Protein AF-A0AAD9WK65-F1 (afdb_monomer_lite)

InterPro domains:
  IPR026206 HAUS augmin-like complex subunit 3 [PTHR19378] (1-144)
  IPR032733 HAUS augmin-like complex subunit 3, N-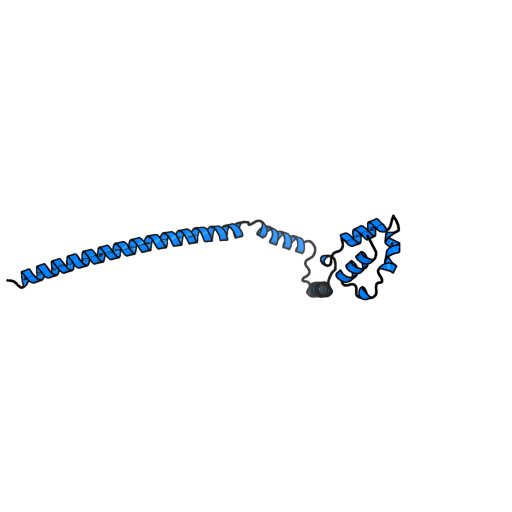terminal [PF14932] (28-143)

Sequence (144 aa):
MSGTRLCSLLSELGYEGADALDPNSFEWPFQYDDARPILDWTCSSLRPSNILSLSDLVQYEQFVQEGKLLEGDDLDFAYDSISAFSSRRDNQDAVFGAEEGLKDIREATMAYKTEAAELQRQLRHLQSQFDMLTAQGSALIQGR

Radius of gyration: 40.54 Å; chains: 1; bounding box: 61×37×121 Å

Structure (mmCIF, N/CA/C/O backbone):
data_AF-A0AAD9WK65-F1
#
_entry.id   AF-A0AAD9WK65-F1
#
loop_
_atom_site.group_PDB
_atom_site.id
_atom_site.type_symbol
_atom_site.label_atom_id
_atom_site.label_alt_id
_atom_site.label_comp_id
_atom_site.label_asym_id
_atom_site.label_entity_id
_atom_site.label_seq_id
_atom_site.pdbx_PDB_ins_code
_atom_site.Cartn_x
_atom_site.Cartn_y
_atom_site.Cartn_z
_atom_site.occupancy
_atom_site.B_iso_or_equiv
_atom_site.auth_seq_id
_atom_site.auth_comp_id
_atom_site.auth_asym_id
_atom_site.auth_atom_id
_atom_site.pdbx_PDB_model_num
ATOM 1 N N . MET A 1 1 ? 18.196 14.169 -14.126 1.00 64.62 1 MET A N 1
ATOM 2 C CA . MET A 1 1 ? 17.415 12.919 -14.048 1.00 64.62 1 MET A CA 1
ATOM 3 C C . MET A 1 1 ? 18.163 11.941 -14.923 1.00 64.62 1 MET A C 1
ATOM 5 O O . MET A 1 1 ? 18.484 12.322 -16.040 1.00 64.62 1 MET A O 1
ATOM 9 N N . SER A 1 2 ? 18.616 10.838 -14.335 1.00 82.44 2 SER A N 1
ATOM 10 C CA . SER A 1 2 ? 19.771 10.045 -14.784 1.00 82.44 2 SER A CA 1
ATOM 11 C C . SER A 1 2 ? 19.444 8.552 -14.788 1.00 82.44 2 SER A C 1
ATOM 13 O O . SER A 1 2 ? 18.528 8.114 -14.083 1.00 82.44 2 SER A O 1
ATOM 15 N N . GLY A 1 3 ? 20.236 7.770 -15.521 1.00 85.19 3 GLY A N 1
ATOM 16 C CA . GLY A 1 3 ? 20.136 6.310 -15.592 1.00 85.19 3 GLY A CA 1
ATOM 17 C C . GLY A 1 3 ? 20.291 5.634 -14.228 1.00 85.19 3 GLY A C 1
ATOM 18 O O . GLY A 1 3 ? 19.644 4.623 -13.959 1.00 85.19 3 GLY A O 1
ATOM 19 N N . THR A 1 4 ? 21.044 6.250 -13.310 1.00 89.12 4 THR A N 1
ATOM 20 C CA . THR A 1 4 ? 21.154 5.806 -11.907 1.00 89.12 4 THR A CA 1
ATOM 21 C C . THR A 1 4 ? 19.810 5.726 -11.197 1.00 89.12 4 THR A C 1
ATOM 23 O O . THR A 1 4 ? 19.515 4.715 -10.567 1.00 89.12 4 THR A O 1
ATOM 26 N N . ARG A 1 5 ? 18.961 6.749 -11.335 1.00 88.12 5 ARG A N 1
ATOM 27 C CA . ARG A 1 5 ? 17.653 6.781 -10.671 1.00 88.12 5 ARG A CA 1
ATOM 28 C C . ARG A 1 5 ? 16.707 5.727 -11.241 1.00 88.12 5 ARG A C 1
ATOM 30 O O . ARG A 1 5 ? 15.948 5.131 -10.485 1.00 88.12 5 ARG A O 1
ATOM 37 N N . LEU A 1 6 ? 16.776 5.480 -12.549 1.00 89.44 6 LEU A N 1
ATOM 38 C CA . LEU A 1 6 ? 16.008 4.418 -13.197 1.00 89.44 6 LEU A CA 1
ATOM 39 C C . LEU A 1 6 ? 16.421 3.034 -12.679 1.00 89.44 6 LEU A C 1
ATOM 41 O O . LEU A 1 6 ? 15.557 2.232 -12.345 1.00 89.44 6 LEU A O 1
ATOM 45 N N . CYS A 1 7 ? 17.723 2.763 -12.565 1.00 90.12 7 CYS A N 1
ATOM 46 C CA . CYS A 1 7 ? 18.213 1.480 -12.049 1.00 90.12 7 CYS A CA 1
ATOM 47 C C . CYS A 1 7 ? 17.830 1.275 -10.576 1.00 90.12 7 CYS A C 1
ATOM 49 O O . CYS A 1 7 ? 17.376 0.193 -10.211 1.00 90.12 7 CYS A O 1
ATOM 51 N N . SER A 1 8 ? 17.942 2.318 -9.744 1.00 89.88 8 SER A N 1
ATOM 52 C CA . SER A 1 8 ? 17.479 2.269 -8.350 1.00 89.88 8 SER A CA 1
ATOM 53 C C . SER A 1 8 ? 15.984 1.976 -8.258 1.00 89.88 8 SER A C 1
ATOM 55 O O . SER A 1 8 ? 15.586 1.100 -7.498 1.00 89.88 8 SER A O 1
ATOM 57 N N . LEU A 1 9 ? 15.166 2.635 -9.082 1.00 90.50 9 LEU A N 1
ATOM 58 C CA . LEU A 1 9 ? 13.734 2.361 -9.149 1.00 90.50 9 LEU A CA 1
ATOM 59 C C . LEU A 1 9 ? 13.463 0.907 -9.554 1.00 90.50 9 LEU A C 1
ATOM 61 O O . LEU A 1 9 ? 12.691 0.233 -8.893 1.00 90.50 9 LEU A O 1
ATOM 65 N N . LEU A 1 10 ? 14.106 0.393 -10.605 1.00 89.38 10 LEU A N 1
ATOM 66 C CA . LEU A 1 10 ? 13.917 -0.996 -11.044 1.00 89.38 10 LEU A CA 1
ATOM 67 C C . LEU A 1 10 ? 14.302 -2.014 -9.960 1.00 89.38 10 LEU A C 1
ATOM 69 O O . LEU A 1 10 ? 13.641 -3.044 -9.833 1.00 89.38 10 LEU A O 1
ATOM 73 N N . SER A 1 11 ? 15.325 -1.709 -9.160 1.00 89.19 11 SER A N 1
ATOM 74 C CA . SER A 1 11 ? 15.690 -2.502 -7.983 1.00 89.19 11 SER A CA 1
ATOM 75 C C . SER A 1 11 ? 14.595 -2.466 -6.910 1.00 89.19 11 SER A C 1
ATOM 77 O O . SER A 1 11 ? 14.153 -3.518 -6.458 1.00 89.19 11 SER A O 1
ATOM 79 N N . GLU A 1 12 ? 14.078 -1.281 -6.567 1.00 89.25 12 GLU A N 1
ATOM 80 C CA . GLU A 1 12 ? 12.962 -1.124 -5.615 1.00 89.25 12 GLU A CA 1
ATOM 81 C C . GLU A 1 12 ? 11.675 -1.820 -6.081 1.00 89.25 12 GLU A C 1
ATOM 83 O O . GLU A 1 12 ? 10.895 -2.319 -5.272 1.00 89.25 12 GLU A O 1
ATOM 88 N N . LEU A 1 13 ? 11.458 -1.856 -7.393 1.00 88.00 13 LEU A N 1
ATOM 89 C CA . LEU A 1 13 ? 10.339 -2.517 -8.051 1.00 88.00 13 LEU A CA 1
ATOM 90 C C . LEU A 1 13 ? 10.496 -4.050 -8.119 1.00 88.00 13 LEU A C 1
ATOM 92 O O . LEU A 1 13 ? 9.549 -4.736 -8.496 1.00 88.00 13 LEU A O 1
ATOM 96 N N . GLY A 1 14 ? 11.657 -4.596 -7.740 1.00 85.06 14 GLY A N 1
ATOM 97 C CA . GLY A 1 14 ? 11.898 -6.040 -7.689 1.00 85.06 14 GLY A CA 1
ATOM 98 C C . GLY A 1 14 ? 12.208 -6.681 -9.043 1.00 85.06 14 GLY A C 1
ATOM 99 O O . GLY A 1 14 ? 11.934 -7.863 -9.235 1.00 85.06 14 GLY A O 1
ATOM 100 N N . TYR A 1 15 ? 12.765 -5.930 -9.998 1.00 86.56 15 TYR A N 1
ATOM 101 C CA . TYR A 1 15 ? 13.197 -6.489 -11.282 1.00 86.56 15 TYR A CA 1
ATOM 102 C C . TYR A 1 15 ? 14.341 -7.504 -11.086 1.00 86.56 15 TYR A C 1
ATOM 104 O O . TYR A 1 15 ? 15.411 -7.142 -10.598 1.00 86.56 15 TYR A O 1
ATOM 112 N N . GLU A 1 16 ? 14.149 -8.757 -11.523 1.00 81.12 16 GLU A N 1
ATOM 113 C CA . GLU A 1 16 ? 15.073 -9.892 -11.292 1.00 81.12 16 GLU A CA 1
ATOM 114 C C . GLU A 1 16 ? 16.493 -9.710 -11.873 1.00 81.12 16 GLU A C 1
ATOM 116 O O . GLU A 1 16 ? 17.396 -10.486 -11.568 1.00 81.12 16 GLU A O 1
ATOM 121 N N . GLY A 1 17 ? 16.720 -8.680 -12.693 1.00 83.56 17 GLY A N 1
ATOM 122 C CA . GLY A 1 17 ? 18.027 -8.340 -13.262 1.00 83.56 17 GLY A CA 1
ATOM 123 C C . GLY A 1 17 ? 18.604 -7.009 -12.785 1.00 83.56 17 GLY A C 1
ATOM 124 O O . GLY A 1 17 ? 19.545 -6.526 -13.410 1.00 83.56 17 GLY A O 1
ATOM 125 N N . ALA A 1 18 ? 18.043 -6.384 -11.744 1.00 84.44 18 ALA A N 1
ATOM 126 C CA . ALA A 1 1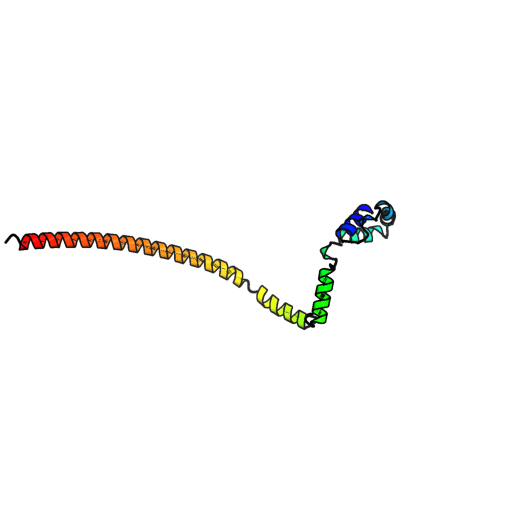8 ? 18.411 -5.023 -11.345 1.00 84.44 18 ALA A CA 1
ATOM 127 C C . ALA A 1 18 ? 19.894 -4.881 -10.964 1.00 84.44 18 ALA A C 1
ATOM 129 O O . ALA A 1 18 ? 20.519 -3.883 -11.314 1.00 84.44 18 ALA A O 1
ATOM 130 N N . ASP A 1 19 ? 20.475 -5.906 -10.339 1.00 82.19 19 ASP A N 1
ATOM 131 C CA . ASP A 1 19 ? 21.883 -5.913 -9.917 1.00 82.19 19 ASP A CA 1
ATOM 132 C C . ASP A 1 19 ? 22.874 -5.992 -11.091 1.00 82.19 19 ASP A C 1
ATOM 134 O O . ASP A 1 19 ? 24.049 -5.654 -10.946 1.00 82.19 19 ASP A O 1
ATOM 138 N N . ALA A 1 20 ? 22.414 -6.435 -12.264 1.00 88.81 20 ALA A N 1
ATOM 139 C CA . ALA A 1 20 ? 23.224 -6.520 -13.477 1.00 88.81 20 ALA A CA 1
ATOM 140 C C . ALA A 1 20 ? 23.153 -5.243 -14.334 1.00 88.81 20 ALA A C 1
ATOM 142 O O . ALA A 1 20 ? 23.852 -5.145 -15.345 1.00 88.81 20 ALA A O 1
ATOM 143 N N . LEU A 1 21 ? 22.301 -4.279 -13.968 1.00 87.56 21 LEU A N 1
ATOM 144 C CA . LEU A 1 21 ? 22.138 -3.039 -14.718 1.00 87.56 21 LEU A CA 1
ATOM 145 C C . LEU A 1 21 ? 23.285 -2.079 -14.398 1.00 87.56 21 LEU A C 1
ATOM 147 O O . LEU A 1 21 ? 23.469 -1.668 -13.256 1.00 87.56 21 LEU A O 1
ATOM 151 N N . ASP A 1 22 ? 24.030 -1.675 -15.426 1.00 87.06 22 ASP A N 1
ATOM 152 C CA . ASP A 1 22 ? 24.978 -0.568 -15.317 1.00 87.06 22 ASP A CA 1
ATOM 153 C C . ASP A 1 22 ? 24.248 0.766 -15.547 1.00 87.06 22 ASP A C 1
ATOM 155 O O . ASP A 1 22 ? 23.754 1.003 -16.654 1.00 87.06 22 ASP A O 1
ATOM 159 N N . PRO A 1 23 ? 24.223 1.678 -14.559 1.00 86.50 23 PRO A N 1
ATOM 160 C CA . PRO A 1 23 ? 23.587 2.981 -14.704 1.00 86.50 23 PRO A CA 1
ATOM 161 C C . PRO A 1 23 ? 24.069 3.800 -15.902 1.00 86.50 23 PRO A C 1
ATOM 163 O O . PRO A 1 23 ? 23.270 4.510 -16.514 1.00 86.50 23 PRO A O 1
ATOM 166 N N . ASN A 1 24 ? 25.354 3.696 -16.259 1.00 86.38 24 ASN A N 1
ATOM 167 C CA . ASN A 1 24 ? 25.944 4.500 -17.333 1.00 86.38 24 ASN A CA 1
ATOM 168 C C . ASN A 1 24 ? 25.415 4.090 -18.712 1.00 86.38 24 ASN A C 1
ATOM 170 O O . ASN A 1 24 ? 25.248 4.930 -19.598 1.00 86.38 24 ASN A O 1
ATOM 174 N N . SER A 1 25 ? 25.072 2.812 -18.872 1.00 87.00 25 SER A N 1
ATOM 175 C CA . SER A 1 25 ? 24.433 2.273 -20.074 1.00 87.00 25 SER A CA 1
ATOM 176 C C . SER A 1 25 ? 23.023 2.836 -20.310 1.00 87.00 25 SER A C 1
ATOM 178 O O . SER A 1 25 ? 22.516 2.766 -21.430 1.00 87.00 25 SER A O 1
ATOM 180 N N . PHE A 1 26 ? 22.410 3.451 -19.292 1.00 85.38 26 PHE A N 1
ATOM 181 C CA . PHE A 1 26 ? 21.086 4.077 -19.351 1.00 85.38 26 PHE A CA 1
ATOM 182 C C . PHE A 1 26 ? 21.127 5.606 -19.273 1.00 85.38 26 PHE A C 1
ATOM 184 O O . PHE A 1 26 ? 20.084 6.218 -19.077 1.00 85.38 26 PHE A O 1
ATOM 191 N N . GLU A 1 27 ? 22.285 6.253 -19.434 1.00 87.69 27 GLU A N 1
ATOM 192 C CA . GLU A 1 27 ? 22.364 7.725 -19.446 1.00 87.69 27 GLU A CA 1
ATOM 193 C C . GLU A 1 27 ? 21.934 8.330 -20.789 1.00 87.69 27 GLU A C 1
ATOM 195 O O . GLU A 1 27 ? 21.314 9.392 -20.822 1.00 87.69 27 GLU A O 1
ATOM 200 N N . TRP A 1 28 ? 22.221 7.655 -21.907 1.00 86.94 28 TRP A N 1
ATOM 201 C CA . TRP A 1 28 ? 21.908 8.161 -23.250 1.00 86.94 28 TRP A CA 1
ATOM 202 C C . TRP A 1 28 ? 20.406 8.447 -23.483 1.00 86.94 28 TRP A C 1
ATOM 204 O O . TRP A 1 28 ? 20.115 9.499 -24.050 1.00 86.94 28 TRP A O 1
ATOM 214 N N . PRO A 1 29 ? 19.423 7.651 -23.002 1.00 86.50 29 PRO A N 1
ATOM 215 C CA . PRO A 1 29 ? 17.999 7.935 -23.195 1.00 86.50 29 PRO A CA 1
ATOM 216 C C . PRO A 1 29 ? 17.542 9.237 -22.522 1.00 86.50 29 PRO A C 1
ATOM 218 O O . PRO A 1 29 ? 16.645 9.905 -23.027 1.00 86.50 29 PRO A O 1
ATOM 221 N N . PHE A 1 30 ? 18.178 9.643 -21.416 1.00 86.88 30 PHE A N 1
ATOM 222 C CA . PHE A 1 30 ? 17.860 10.895 -20.715 1.00 86.88 30 PHE A CA 1
ATOM 223 C C . PHE A 1 30 ? 18.412 12.141 -21.420 1.00 86.88 30 PHE A C 1
ATOM 225 O O . PHE A 1 30 ? 18.090 13.262 -21.020 1.00 86.88 30 PHE A O 1
ATOM 232 N N . GLN A 1 31 ? 19.233 11.959 -22.457 1.00 87.06 31 GLN A N 1
ATOM 233 C CA . GLN A 1 31 ? 19.812 13.045 -23.250 1.00 87.06 31 GLN A CA 1
ATOM 234 C C . GLN A 1 31 ? 18.930 13.438 -24.442 1.00 87.06 31 GLN A C 1
ATOM 236 O O . GLN A 1 31 ? 19.137 14.510 -25.003 1.00 87.06 31 GLN A O 1
ATOM 241 N N . TYR A 1 32 ? 17.945 12.614 -24.818 1.00 89.50 32 TYR A N 1
ATOM 242 C CA . TYR A 1 32 ? 16.992 12.954 -25.878 1.00 89.50 32 TYR A CA 1
ATOM 243 C C . TYR A 1 32 ? 15.839 13.781 -25.320 1.00 89.50 32 TYR A C 1
ATOM 245 O O . TYR A 1 32 ? 15.186 13.368 -24.359 1.00 89.50 32 TYR A O 1
ATOM 253 N N . ASP A 1 33 ? 15.547 14.906 -25.970 1.00 87.00 33 ASP A N 1
ATOM 254 C CA . ASP A 1 33 ? 14.490 15.833 -25.550 1.00 87.00 33 ASP A CA 1
ATOM 255 C C . ASP A 1 33 ? 13.096 15.186 -25.530 1.00 87.00 33 ASP A C 1
ATOM 257 O O . ASP A 1 33 ? 12.289 15.511 -24.662 1.00 87.00 33 ASP A O 1
ATOM 261 N N . ASP A 1 34 ? 12.836 14.218 -26.413 1.00 90.94 34 ASP A N 1
ATOM 262 C CA . ASP A 1 34 ? 11.540 13.530 -26.490 1.00 90.94 34 ASP A CA 1
ATOM 263 C C . ASP A 1 34 ? 11.390 12.413 -25.445 1.00 90.94 34 ASP A C 1
ATOM 265 O O . ASP A 1 34 ? 10.313 12.206 -24.883 1.00 90.94 34 ASP A O 1
ATOM 269 N N . ALA A 1 35 ? 12.468 11.676 -25.164 1.00 89.38 35 ALA A N 1
ATOM 270 C CA . ALA A 1 35 ? 12.432 10.543 -24.238 1.00 89.38 35 ALA A CA 1
ATOM 271 C C . ALA A 1 35 ? 12.540 10.995 -22.777 1.00 89.38 35 ALA A C 1
ATOM 273 O O . ALA A 1 35 ? 11.940 10.391 -21.884 1.00 89.38 35 ALA A O 1
ATOM 274 N N . ARG A 1 36 ? 13.273 12.085 -22.526 1.00 89.69 36 ARG A N 1
ATOM 275 C CA . ARG A 1 36 ? 13.540 12.591 -21.181 1.00 89.69 36 ARG A CA 1
ATOM 276 C C . ARG A 1 36 ? 12.263 12.860 -20.371 1.00 89.69 36 ARG A C 1
ATOM 278 O O . ARG A 1 36 ? 12.217 12.355 -19.254 1.00 89.69 36 ARG A O 1
ATOM 285 N N . PRO A 1 37 ? 11.224 13.567 -20.863 1.00 91.69 37 PRO A N 1
ATOM 286 C CA . PRO A 1 37 ? 10.002 13.815 -20.091 1.00 91.69 37 PRO A CA 1
ATOM 287 C C . PRO A 1 37 ? 9.256 12.534 -19.701 1.00 91.69 37 PRO A C 1
ATOM 289 O O . PRO A 1 37 ? 8.727 12.435 -18.597 1.00 91.69 37 PRO A O 1
ATOM 292 N N . ILE A 1 38 ? 9.235 11.535 -20.587 1.00 91.00 38 ILE A N 1
ATOM 293 C CA . ILE A 1 38 ? 8.549 10.259 -20.345 1.00 91.00 38 ILE A CA 1
ATOM 294 C C . ILE A 1 38 ? 9.300 9.448 -19.286 1.00 91.00 38 ILE A C 1
ATOM 296 O O . ILE A 1 38 ? 8.694 8.929 -18.347 1.00 91.00 38 ILE A O 1
ATOM 300 N N . LEU A 1 39 ? 10.626 9.366 -19.402 1.00 91.06 39 LEU A N 1
ATOM 301 C CA . LEU A 1 39 ? 11.474 8.682 -18.424 1.00 91.06 39 LEU A CA 1
ATOM 302 C C . LEU A 1 39 ? 11.416 9.368 -17.055 1.00 91.06 39 LEU A C 1
ATOM 304 O O . LEU A 1 39 ? 11.370 8.696 -16.025 1.00 91.06 39 LEU A O 1
ATOM 308 N N . ASP A 1 40 ? 11.348 10.699 -17.049 1.00 90.00 40 ASP A N 1
ATOM 309 C CA . ASP A 1 40 ? 11.188 11.513 -15.847 1.00 90.00 40 ASP A CA 1
ATOM 310 C C . ASP A 1 40 ? 9.878 11.224 -15.112 1.00 90.00 40 ASP A C 1
ATOM 312 O O . ASP A 1 40 ? 9.861 10.953 -13.905 1.00 90.00 40 ASP A O 1
ATOM 316 N N . TRP A 1 41 ? 8.780 11.224 -15.872 1.00 92.06 41 TRP A N 1
ATOM 317 C CA . TRP A 1 41 ? 7.454 10.885 -15.380 1.00 92.06 41 TRP A CA 1
ATOM 318 C C . TRP A 1 41 ? 7.416 9.457 -14.833 1.00 92.06 41 TRP A C 1
ATOM 320 O O . TRP A 1 41 ? 6.911 9.237 -13.731 1.00 92.06 41 TRP A O 1
ATOM 330 N N . THR A 1 42 ? 8.016 8.507 -15.551 1.00 89.62 42 THR A N 1
ATOM 331 C CA . THR A 1 42 ? 8.089 7.095 -15.152 1.00 89.62 42 THR A CA 1
ATOM 332 C C . THR A 1 42 ? 8.807 6.950 -13.809 1.00 89.62 42 THR A C 1
ATOM 334 O O . THR A 1 42 ? 8.273 6.346 -12.879 1.00 89.62 42 THR A O 1
ATOM 337 N N . CYS A 1 43 ? 9.967 7.599 -13.659 1.00 89.88 43 CYS A N 1
ATOM 338 C CA . CYS A 1 43 ? 10.769 7.557 -12.433 1.00 89.88 43 CYS A CA 1
ATOM 339 C C . CYS A 1 43 ? 10.168 8.323 -11.245 1.00 89.88 43 CYS A C 1
ATOM 341 O O . CYS A 1 43 ? 10.697 8.255 -10.131 1.00 89.88 43 CYS A O 1
ATOM 343 N N . SER A 1 44 ? 9.116 9.103 -11.477 1.00 90.19 44 SER A N 1
ATOM 344 C CA . SER A 1 44 ? 8.429 9.882 -10.442 1.00 90.19 44 SER A CA 1
ATOM 345 C C . SER A 1 44 ? 7.059 9.306 -10.085 1.00 90.19 44 SER A C 1
ATOM 347 O O . SER A 1 44 ? 6.553 9.578 -8.997 1.00 90.19 44 SER A O 1
ATOM 349 N N . SER A 1 45 ? 6.466 8.516 -10.981 1.00 89.38 45 SER A N 1
ATOM 350 C CA . SER A 1 45 ? 5.101 8.003 -10.836 1.00 89.38 45 SER A CA 1
ATOM 351 C C . SER A 1 45 ? 5.057 6.549 -10.389 1.00 89.38 45 SER A C 1
ATOM 353 O O . SER A 1 45 ? 4.146 6.181 -9.651 1.00 89.38 45 SER A O 1
ATOM 355 N N . LEU A 1 46 ? 6.023 5.727 -10.811 1.00 89.38 46 LEU A N 1
ATOM 356 C CA . LEU A 1 46 ? 6.066 4.325 -10.410 1.00 89.38 46 LEU A CA 1
ATOM 357 C C . LEU A 1 46 ? 6.517 4.190 -8.955 1.00 89.38 46 LEU A C 1
ATOM 359 O O . LEU A 1 46 ? 7.507 4.784 -8.531 1.00 89.38 46 LEU A O 1
ATOM 363 N N . ARG A 1 47 ? 5.786 3.372 -8.202 1.00 88.31 47 ARG A N 1
ATOM 364 C CA . ARG A 1 47 ? 6.117 2.935 -6.846 1.00 88.31 47 ARG A CA 1
ATOM 365 C C . ARG A 1 47 ? 5.951 1.420 -6.731 1.00 88.31 47 ARG A C 1
ATOM 367 O O . ARG A 1 47 ? 5.186 0.849 -7.508 1.00 88.31 47 ARG A O 1
ATOM 374 N N . PRO A 1 48 ? 6.554 0.773 -5.718 1.00 83.69 48 PRO A N 1
ATOM 375 C CA . PRO A 1 48 ? 6.347 -0.655 -5.463 1.00 83.69 48 PRO A CA 1
ATOM 376 C C . PRO A 1 48 ? 4.867 -1.038 -5.324 1.00 83.69 48 PRO A C 1
ATOM 378 O O . PRO A 1 48 ? 4.460 -2.100 -5.768 1.00 83.69 48 PRO A O 1
ATOM 381 N N . SER A 1 49 ? 4.025 -0.129 -4.815 1.00 84.94 49 SER A N 1
ATOM 382 C CA . SER A 1 49 ? 2.569 -0.316 -4.732 1.00 84.94 49 SER A CA 1
ATOM 383 C C . SER A 1 49 ? 1.854 -0.418 -6.087 1.00 84.94 49 SER A C 1
ATOM 385 O O . SER A 1 49 ? 0.671 -0.733 -6.122 1.00 84.94 49 SER A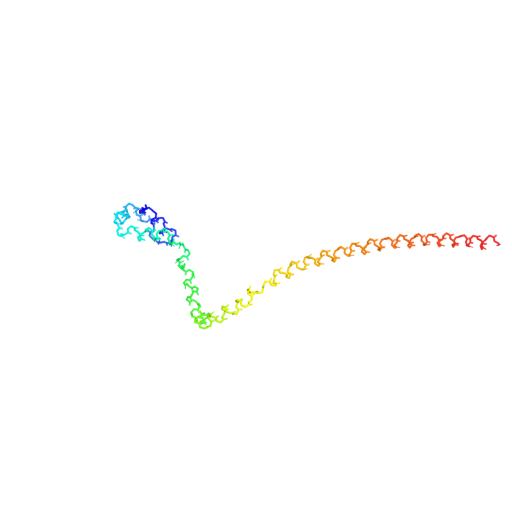 O 1
ATOM 387 N N . ASN A 1 50 ? 2.515 -0.062 -7.191 1.00 85.00 50 ASN A N 1
ATOM 388 C CA . ASN A 1 50 ? 1.971 -0.195 -8.543 1.00 85.00 50 ASN A CA 1
ATOM 389 C C . ASN A 1 50 ? 2.305 -1.548 -9.181 1.00 85.00 50 ASN A C 1
ATOM 391 O O . ASN A 1 50 ? 1.839 -1.812 -10.287 1.00 85.00 50 ASN A O 1
ATOM 395 N N . ILE A 1 51 ? 3.114 -2.375 -8.516 1.00 86.19 51 ILE A N 1
ATOM 396 C CA . ILE A 1 51 ? 3.505 -3.692 -9.001 1.00 86.19 51 ILE A CA 1
ATOM 397 C C . ILE A 1 51 ? 2.759 -4.750 -8.209 1.00 86.19 51 ILE A C 1
ATOM 399 O O . ILE A 1 51 ? 2.727 -4.723 -6.981 1.00 86.19 51 ILE A O 1
ATOM 403 N N . LEU A 1 52 ? 2.168 -5.689 -8.940 1.00 85.81 52 LEU A N 1
ATOM 404 C CA . LEU A 1 52 ? 1.572 -6.878 -8.356 1.00 85.81 52 LEU A CA 1
ATOM 405 C C . LEU A 1 52 ? 2.688 -7.813 -7.906 1.00 85.81 52 LEU A C 1
ATOM 407 O O . LEU A 1 52 ? 3.550 -8.188 -8.704 1.00 85.81 52 LEU A O 1
ATOM 411 N N . SER A 1 53 ? 2.671 -8.193 -6.632 1.00 83.31 53 SER A N 1
ATOM 412 C CA . SER A 1 53 ? 3.583 -9.219 -6.146 1.00 83.31 53 SER A CA 1
ATOM 413 C C . SER A 1 53 ? 3.156 -10.600 -6.655 1.00 83.31 53 SER A C 1
ATOM 415 O O . SER A 1 53 ? 1.994 -10.832 -6.998 1.00 83.31 53 SER A O 1
ATOM 417 N N . LEU A 1 54 ? 4.088 -11.557 -6.661 1.00 83.19 54 LEU A N 1
ATOM 418 C CA . LEU A 1 54 ? 3.771 -12.950 -6.995 1.00 83.19 54 LEU A CA 1
ATOM 419 C C . LEU A 1 54 ? 2.696 -13.532 -6.065 1.00 83.19 54 LEU A C 1
ATOM 421 O O . LEU A 1 54 ? 1.850 -14.298 -6.516 1.00 83.19 54 LEU A O 1
ATOM 425 N N . SER A 1 55 ? 2.692 -13.148 -4.784 1.00 86.50 55 SER A N 1
ATOM 426 C CA . SER A 1 55 ? 1.643 -13.559 -3.848 1.00 86.50 55 SER A CA 1
ATOM 427 C C . SER A 1 55 ? 0.273 -13.008 -4.227 1.00 86.50 55 SER A C 1
ATOM 429 O O . SER A 1 55 ? -0.704 -13.749 -4.139 1.00 86.50 55 SER A O 1
ATOM 431 N N . ASP A 1 56 ? 0.199 -11.757 -4.689 1.00 89.31 56 ASP A N 1
ATOM 432 C CA . ASP A 1 56 ? -1.072 -11.146 -5.097 1.00 89.31 56 ASP A CA 1
ATOM 433 C C . ASP A 1 56 ? -1.642 -11.848 -6.334 1.00 89.31 56 ASP A C 1
ATOM 435 O O . ASP A 1 56 ? -2.844 -12.095 -6.409 1.00 89.31 56 ASP A O 1
ATOM 439 N N . LEU A 1 57 ? -0.775 -12.227 -7.280 1.00 89.44 57 LEU A N 1
ATOM 440 C CA . LEU A 1 57 ? -1.174 -12.984 -8.468 1.00 89.44 57 LEU A CA 1
ATOM 441 C C . LEU A 1 57 ? -1.709 -14.372 -8.107 1.00 89.44 57 LEU A C 1
ATOM 443 O O . LEU A 1 57 ? -2.785 -14.747 -8.564 1.00 89.44 57 LEU A O 1
ATOM 447 N N . VAL A 1 58 ? -1.006 -15.109 -7.244 1.00 93.12 58 VAL A N 1
ATOM 448 C CA . VAL A 1 58 ? -1.457 -16.433 -6.783 1.00 93.12 58 VAL A CA 1
ATOM 449 C C . VAL A 1 58 ? -2.790 -16.329 -6.041 1.00 93.12 58 VAL A C 1
ATOM 451 O O . VAL A 1 58 ? -3.685 -17.147 -6.248 1.00 93.12 58 VAL A O 1
ATOM 454 N N . GLN A 1 59 ? -2.947 -15.313 -5.194 1.00 92.56 59 GLN A N 1
ATOM 455 C CA . GLN A 1 59 ? -4.187 -15.090 -4.460 1.00 92.56 59 GLN A CA 1
ATOM 456 C C . GLN A 1 59 ? -5.350 -14.745 -5.400 1.00 92.56 59 GLN A C 1
ATOM 458 O O . GLN A 1 59 ? -6.455 -15.261 -5.229 1.00 92.56 59 GLN A O 1
ATOM 463 N N . TYR A 1 60 ? -5.104 -13.913 -6.412 1.00 91.69 60 TYR A N 1
ATOM 464 C CA . TYR A 1 60 ? -6.086 -13.614 -7.447 1.00 91.69 60 TYR A CA 1
ATOM 465 C C . TYR A 1 60 ? -6.502 -14.878 -8.212 1.00 91.69 60 TYR A C 1
ATOM 467 O O . TYR A 1 60 ? -7.694 -15.159 -8.322 1.00 91.69 60 TYR A O 1
ATOM 475 N N . GLU A 1 61 ? -5.544 -15.686 -8.673 1.00 94.12 61 GLU A N 1
ATOM 476 C CA . GLU A 1 61 ? -5.829 -16.948 -9.366 1.00 94.12 61 GLU A CA 1
ATOM 477 C C . GLU A 1 61 ? -6.641 -17.912 -8.495 1.00 94.12 61 GLU A C 1
ATOM 479 O O . GLU A 1 61 ? -7.570 -18.558 -8.983 1.00 94.12 61 GLU A O 1
ATOM 484 N N . GLN A 1 62 ? -6.346 -17.976 -7.195 1.00 95.06 62 GLN A N 1
ATOM 485 C CA . GLN A 1 62 ? -7.133 -18.758 -6.250 1.00 95.06 62 GLN A CA 1
ATOM 486 C C . GLN A 1 62 ? -8.582 -18.253 -6.167 1.00 95.06 62 GLN A C 1
ATOM 488 O O . GLN A 1 62 ? -9.512 -19.057 -6.216 1.00 95.06 62 GLN A O 1
ATOM 493 N N . PHE A 1 63 ? -8.805 -16.938 -6.088 1.00 92.75 63 PHE A N 1
ATOM 494 C CA . PHE A 1 63 ? -10.161 -16.378 -6.069 1.00 92.75 63 PHE A CA 1
ATOM 495 C C . PHE A 1 63 ? -10.938 -16.648 -7.356 1.00 92.75 63 PHE A C 1
ATOM 497 O O . PHE A 1 63 ? -12.140 -16.922 -7.289 1.00 92.75 63 PHE A O 1
ATOM 504 N N . VAL A 1 64 ? -10.257 -16.638 -8.504 1.00 93.38 64 VAL A N 1
ATOM 505 C CA . VAL A 1 64 ? -10.841 -17.035 -9.792 1.00 93.38 64 VAL A CA 1
ATOM 506 C C . VAL A 1 64 ? -11.252 -18.509 -9.761 1.00 93.38 64 VAL A C 1
ATOM 508 O O . VAL A 1 64 ? -12.388 -18.836 -10.099 1.00 93.38 64 VAL A O 1
ATOM 511 N N . GLN A 1 65 ? -10.364 -19.404 -9.315 1.00 93.62 65 GLN A N 1
ATOM 512 C CA . GLN A 1 65 ? -10.642 -20.846 -9.253 1.00 93.62 65 GLN A CA 1
ATOM 513 C C . GLN A 1 65 ? -11.784 -21.190 -8.292 1.00 93.62 65 GLN A C 1
ATOM 515 O O . GLN A 1 65 ? -12.586 -22.080 -8.570 1.00 93.62 65 GLN A O 1
ATOM 520 N N . GLU A 1 66 ? -11.870 -20.487 -7.165 1.00 93.31 66 GLU A N 1
ATOM 521 C CA . GLU A 1 66 ? -12.921 -20.685 -6.168 1.00 93.31 66 GLU A CA 1
ATOM 522 C C . GLU A 1 66 ? -14.259 -20.033 -6.561 1.00 93.31 66 GLU A C 1
ATOM 524 O O . GLU A 1 66 ? -15.250 -20.223 -5.854 1.00 93.31 66 GLU A O 1
ATOM 529 N N . GLY A 1 67 ? -14.307 -19.266 -7.659 1.00 89.12 67 GLY A N 1
ATOM 530 C CA . GLY A 1 67 ? -15.496 -18.516 -8.076 1.00 89.12 67 GLY A CA 1
ATOM 531 C C . GLY A 1 67 ? -15.906 -17.436 -7.072 1.00 89.12 67 GLY A C 1
ATOM 532 O O . GLY A 1 67 ? -17.082 -17.105 -6.965 1.00 89.12 67 GLY A O 1
ATOM 533 N N . LYS A 1 68 ? -14.946 -16.929 -6.289 1.00 87.50 68 LYS A N 1
ATOM 534 C CA . LYS A 1 68 ? -15.156 -15.916 -5.240 1.00 87.50 68 LYS A CA 1
ATOM 535 C C . LYS A 1 68 ? -14.752 -14.512 -5.679 1.00 87.50 68 LYS A C 1
ATOM 537 O O . LYS A 1 68 ? -14.768 -13.590 -4.865 1.00 87.50 68 LYS A O 1
ATOM 542 N N . LEU A 1 69 ? -14.331 -14.361 -6.929 1.00 90.75 69 LEU A N 1
ATOM 543 C CA . LEU A 1 69 ? -13.953 -13.073 -7.475 1.00 90.75 69 LEU A CA 1
ATOM 544 C C . LEU A 1 69 ? -15.211 -12.219 -7.675 1.00 90.75 69 LEU A C 1
ATOM 546 O O . LEU A 1 69 ? -16.115 -12.601 -8.411 1.00 90.75 69 LEU A O 1
ATOM 550 N N . LEU A 1 70 ? -15.267 -11.085 -6.977 1.00 89.94 70 LEU A N 1
ATOM 551 C CA . LEU A 1 70 ? -16.335 -10.102 -7.130 1.00 89.94 70 LEU A CA 1
ATOM 552 C C . LEU A 1 70 ? -16.024 -9.217 -8.336 1.00 89.94 70 LEU A C 1
ATOM 554 O O . LEU A 1 70 ? -14.988 -8.552 -8.364 1.00 89.94 70 LEU A O 1
ATOM 558 N N . GLU A 1 71 ? -16.932 -9.191 -9.305 1.00 90.38 71 GLU A N 1
ATOM 559 C CA . GLU A 1 71 ? -16.806 -8.406 -10.533 1.00 90.38 71 GLU A CA 1
ATOM 560 C C . GLU A 1 71 ? -18.144 -7.737 -10.875 1.00 90.38 71 GLU A C 1
ATOM 562 O O . GLU A 1 71 ? -19.209 -8.259 -10.546 1.00 90.38 71 GLU A O 1
ATOM 567 N N . GLY A 1 72 ? -18.096 -6.588 -11.557 1.00 90.75 72 GLY A N 1
ATOM 568 C CA . GLY A 1 72 ? -19.290 -5.886 -12.042 1.00 90.75 72 GLY A CA 1
ATOM 569 C C . GLY A 1 72 ? -20.292 -5.540 -10.936 1.00 90.75 72 GLY A C 1
ATOM 570 O O . GLY A 1 72 ? -19.905 -5.056 -9.872 1.00 90.75 72 GLY A O 1
ATOM 571 N N . ASP A 1 73 ? -21.571 -5.822 -11.189 1.00 90.31 73 ASP A N 1
ATOM 572 C CA . ASP A 1 73 ? -22.690 -5.467 -10.307 1.00 90.31 73 ASP A CA 1
ATOM 573 C C . ASP A 1 73 ? -22.544 -6.040 -8.883 1.00 90.31 73 ASP A C 1
ATOM 575 O O . ASP A 1 73 ? -22.952 -5.399 -7.913 1.00 90.31 73 ASP A O 1
ATOM 579 N N . ASP A 1 74 ? -21.929 -7.220 -8.730 1.00 87.44 74 ASP A N 1
ATOM 580 C CA . ASP A 1 74 ? -21.702 -7.839 -7.416 1.00 87.44 74 ASP A CA 1
ATOM 581 C C . ASP A 1 74 ? -20.678 -7.048 -6.585 1.00 87.44 74 ASP A C 1
ATOM 583 O O . ASP A 1 74 ? -20.799 -6.944 -5.358 1.00 87.44 74 ASP A O 1
ATOM 587 N N . LEU A 1 75 ? -19.677 -6.456 -7.246 1.00 91.56 75 LEU A N 1
ATOM 588 C CA . LEU A 1 75 ? -18.694 -5.587 -6.601 1.00 91.56 75 LEU A CA 1
ATOM 589 C C . LEU A 1 75 ? -19.325 -4.248 -6.203 1.00 91.56 75 LEU A C 1
ATOM 591 O O . LEU A 1 75 ? -19.107 -3.780 -5.082 1.00 91.56 75 LEU A O 1
ATOM 595 N N . ASP A 1 76 ? -20.139 -3.671 -7.087 1.00 90.00 76 ASP A N 1
ATOM 596 C CA . ASP A 1 76 ? -20.865 -2.426 -6.820 1.00 90.00 76 ASP A CA 1
ATOM 597 C C . ASP A 1 76 ? -21.838 -2.603 -5.641 1.00 90.00 76 ASP A C 1
ATOM 599 O O . ASP A 1 76 ? -21.854 -1.797 -4.707 1.00 90.00 76 ASP A O 1
ATOM 603 N N . PHE A 1 77 ? -22.559 -3.727 -5.591 1.00 89.12 77 PHE A N 1
ATOM 604 C CA . PHE A 1 77 ? -23.444 -4.064 -4.475 1.00 89.12 77 PHE A CA 1
ATOM 605 C C . PHE A 1 77 ? -22.692 -4.234 -3.144 1.00 89.12 77 PHE A C 1
ATOM 607 O O . PHE A 1 77 ? -23.160 -3.781 -2.089 1.00 89.12 77 PHE A O 1
ATOM 614 N N . ALA A 1 78 ? -21.519 -4.876 -3.163 1.00 88.69 78 ALA A N 1
ATOM 615 C CA . ALA A 1 78 ? -20.677 -5.007 -1.976 1.00 88.69 78 ALA A CA 1
ATOM 616 C C . ALA A 1 78 ? -20.174 -3.638 -1.487 1.00 88.69 78 ALA A C 1
ATOM 618 O O . ALA A 1 78 ? -20.186 -3.369 -0.282 1.00 88.69 78 ALA A O 1
ATOM 619 N N . TYR A 1 79 ? -19.780 -2.754 -2.407 1.00 85.56 79 TYR A N 1
ATOM 620 C CA . TYR A 1 79 ? -19.341 -1.399 -2.086 1.00 85.56 79 TYR A CA 1
ATOM 621 C C . TYR A 1 79 ? -20.462 -0.563 -1.459 1.00 85.56 79 TYR A C 1
ATOM 623 O O . TYR A 1 79 ? -20.264 0.045 -0.402 1.00 85.56 79 TYR A O 1
ATOM 631 N N . ASP A 1 80 ? -21.657 -0.588 -2.049 1.00 87.25 80 ASP A N 1
ATOM 632 C CA . ASP A 1 80 ? -22.831 0.111 -1.525 1.00 87.25 80 ASP A CA 1
ATOM 633 C C . ASP A 1 80 ? -23.229 -0.408 -0.142 1.00 87.25 80 ASP A C 1
ATOM 635 O O . ASP A 1 80 ? -23.517 0.374 0.769 1.00 87.25 80 ASP A O 1
ATOM 639 N N . SER A 1 81 ? -23.151 -1.726 0.054 1.00 83.56 81 SER A N 1
ATOM 640 C CA . SER A 1 81 ? -23.388 -2.348 1.354 1.00 83.56 81 SER A CA 1
ATOM 641 C C . SER A 1 81 ? -22.409 -1.838 2.412 1.00 83.56 81 SER A C 1
ATOM 643 O O . SER A 1 81 ? -22.828 -1.536 3.523 1.00 83.56 81 SER A O 1
ATOM 645 N N . ILE A 1 82 ? -21.119 -1.694 2.093 1.00 79.00 82 ILE A N 1
ATOM 646 C CA . ILE A 1 82 ? -20.097 -1.219 3.042 1.00 79.00 82 ILE A CA 1
ATOM 647 C C . ILE A 1 82 ? -20.219 0.293 3.291 1.00 79.00 82 ILE A C 1
ATOM 649 O O . ILE A 1 82 ? -20.118 0.742 4.438 1.00 79.00 82 ILE A O 1
ATOM 653 N N . SER A 1 83 ? -20.469 1.090 2.249 1.00 67.25 83 SER A N 1
ATOM 654 C CA . SER A 1 83 ? -20.583 2.552 2.362 1.00 67.25 83 SER A CA 1
ATOM 655 C C . SER A 1 83 ? -21.808 2.985 3.183 1.00 67.25 83 SER A C 1
ATOM 657 O O . SER A 1 83 ? -21.756 3.967 3.937 1.00 67.25 83 SER A O 1
ATOM 659 N N . ALA A 1 84 ? -22.882 2.188 3.145 1.00 61.12 84 ALA A N 1
ATOM 660 C CA . ALA A 1 84 ? -24.047 2.353 4.009 1.00 61.12 84 ALA A CA 1
ATOM 661 C C . ALA A 1 84 ? -23.684 2.288 5.506 1.00 61.12 84 ALA A C 1
ATOM 663 O O . ALA A 1 84 ? -24.314 2.966 6.318 1.00 61.12 84 ALA A O 1
ATOM 664 N N . PHE A 1 85 ? -22.634 1.547 5.882 1.00 60.25 85 PHE A N 1
ATOM 665 C CA . PHE A 1 85 ? -22.144 1.488 7.263 1.00 60.25 85 PHE A CA 1
ATOM 666 C C . PHE A 1 85 ? -21.098 2.561 7.592 1.00 60.25 85 PHE A C 1
ATOM 668 O O . PHE A 1 85 ? -21.002 2.958 8.752 1.00 60.25 85 PHE A O 1
ATOM 675 N N . SER A 1 86 ? -20.345 3.083 6.615 1.00 59.28 86 SER A N 1
ATOM 676 C CA . SER A 1 86 ? -19.329 4.121 6.871 1.00 59.28 86 SER A CA 1
ATOM 677 C C . SER A 1 86 ? -19.917 5.510 7.135 1.00 59.28 86 SER A C 1
ATOM 679 O O . SER A 1 86 ? -19.267 6.356 7.745 1.00 59.28 86 SER A O 1
ATOM 681 N N . SER A 1 87 ? -21.147 5.763 6.678 1.00 56.00 87 SER A N 1
ATOM 682 C CA . SER A 1 87 ? -21.858 7.026 6.928 1.00 56.00 87 SER A CA 1
ATOM 683 C C . SER A 1 87 ? -22.428 7.139 8.350 1.00 56.00 87 SER A C 1
ATOM 685 O O . SER A 1 87 ? -22.710 8.248 8.810 1.00 56.00 87 SER A O 1
ATOM 687 N N . ARG A 1 88 ? -22.524 6.026 9.094 1.00 55.78 88 ARG A N 1
ATOM 688 C CA . ARG A 1 88 ? -22.839 6.039 10.527 1.00 55.78 88 ARG A CA 1
ATOM 689 C C . ARG A 1 88 ? -21.615 6.482 11.329 1.00 55.78 88 ARG A C 1
ATOM 691 O O . ARG A 1 88 ? -20.858 5.675 11.865 1.00 55.78 88 ARG A O 1
ATOM 698 N N . ARG A 1 89 ? -21.472 7.801 11.476 1.00 50.81 89 ARG A N 1
ATOM 699 C CA . ARG A 1 89 ? -20.638 8.436 12.516 1.00 50.81 89 ARG A CA 1
ATOM 700 C C . ARG A 1 89 ? -21.015 8.000 13.946 1.00 50.81 89 ARG A C 1
ATOM 702 O O . ARG A 1 89 ? -20.237 8.225 14.868 1.00 50.81 89 ARG A O 1
ATOM 709 N N . ASP A 1 90 ? -22.137 7.304 14.117 1.00 55.62 90 ASP A N 1
ATOM 710 C CA . ASP A 1 90 ? -22.660 6.831 15.402 1.00 55.62 90 ASP A CA 1
ATOM 711 C C . ASP A 1 90 ? -21.718 5.887 16.171 1.00 55.62 90 ASP A C 1
ATOM 713 O O . ASP A 1 90 ? -21.832 5.793 17.388 1.00 55.62 90 ASP A O 1
ATOM 717 N N . ASN A 1 91 ? -20.759 5.211 15.524 1.00 55.06 91 ASN A N 1
ATOM 718 C CA . ASN A 1 91 ? -19.817 4.352 16.259 1.00 55.06 91 ASN A CA 1
ATOM 719 C C . ASN A 1 91 ? -18.752 5.140 17.045 1.00 55.06 91 ASN A C 1
ATOM 721 O O . ASN A 1 91 ? -18.263 4.626 18.047 1.00 55.06 91 ASN A O 1
ATOM 725 N N . GLN A 1 92 ? -18.390 6.364 16.635 1.00 48.59 92 GLN A N 1
ATOM 726 C CA . GLN A 1 92 ? -17.511 7.214 17.453 1.00 48.59 92 GLN A CA 1
ATOM 727 C C . GLN A 1 92 ? -18.304 7.904 18.570 1.00 48.59 92 GLN A C 1
ATOM 729 O O . GLN A 1 92 ? -17.850 7.894 19.712 1.00 48.59 92 GLN A O 1
ATOM 734 N N . ASP A 1 93 ? -19.521 8.385 18.297 1.00 50.78 93 ASP A N 1
ATOM 735 C CA . ASP A 1 93 ? -20.390 8.982 19.326 1.00 50.78 93 ASP A CA 1
ATOM 736 C C . ASP A 1 93 ? -20.865 7.970 20.384 1.00 50.78 93 ASP A C 1
ATOM 738 O O . ASP A 1 93 ? -20.982 8.319 21.558 1.00 50.78 93 ASP A O 1
ATOM 742 N N . ALA A 1 94 ? -21.068 6.695 20.027 1.00 54.47 94 ALA A N 1
ATOM 743 C CA . ALA A 1 94 ? -21.408 5.647 20.995 1.00 54.47 94 ALA A CA 1
ATOM 744 C C . ALA A 1 94 ? -20.267 5.347 21.986 1.00 54.47 94 ALA A C 1
ATOM 746 O O . ALA A 1 94 ? -20.528 4.951 23.121 1.00 54.47 94 ALA A O 1
ATOM 747 N N . VAL A 1 95 ? -19.008 5.548 21.579 1.00 51.44 95 VAL A N 1
ATOM 748 C CA . VAL A 1 95 ? -17.838 5.374 22.454 1.00 51.44 95 VAL A CA 1
ATOM 749 C C . VAL A 1 95 ? -17.673 6.589 23.372 1.00 51.44 95 VAL A C 1
ATOM 751 O O . VAL A 1 95 ? -17.525 6.413 24.580 1.00 51.44 95 VAL A O 1
ATOM 754 N N . PHE A 1 96 ? -17.790 7.812 22.845 1.00 47.34 96 PHE A N 1
ATOM 755 C CA . PHE A 1 96 ? -17.686 9.031 23.659 1.00 47.34 96 PHE A CA 1
ATOM 756 C C . PHE A 1 96 ? -18.865 9.210 24.633 1.00 47.34 96 PHE A C 1
ATOM 758 O O . PHE A 1 96 ? -18.646 9.561 25.792 1.00 47.34 96 PHE A O 1
ATOM 765 N N . GLY A 1 97 ? -20.097 8.883 24.224 1.00 56.88 97 GLY A N 1
ATOM 766 C CA . GLY A 1 97 ? -21.268 8.919 25.109 1.00 56.88 97 GLY A CA 1
ATOM 767 C C . GLY A 1 97 ? -21.222 7.872 26.231 1.00 56.88 97 GLY A C 1
ATOM 768 O O . GLY A 1 97 ? -21.702 8.120 27.338 1.00 56.88 97 GLY A O 1
ATOM 769 N N . ALA A 1 98 ? -20.594 6.715 25.989 1.00 57.44 98 ALA A N 1
ATOM 770 C CA . ALA A 1 98 ? -20.378 5.706 27.025 1.00 57.44 98 ALA A CA 1
ATOM 771 C C . ALA A 1 98 ? -19.352 6.161 28.078 1.00 57.44 98 ALA A C 1
ATOM 773 O O . ALA A 1 98 ? -19.519 5.864 29.262 1.00 57.44 98 ALA A O 1
ATOM 774 N N . GLU A 1 99 ? -18.313 6.903 27.681 1.00 57.06 99 GLU A N 1
ATOM 775 C CA . GLU A 1 99 ? -17.328 7.450 28.622 1.00 57.06 99 GLU A CA 1
ATOM 776 C C . GLU A 1 99 ? -17.898 8.564 29.509 1.00 57.06 99 GLU A C 1
ATOM 778 O O . GLU A 1 99 ? -17.570 8.625 30.697 1.00 57.06 99 GLU A O 1
ATOM 783 N N . GLU A 1 100 ? -18.763 9.422 28.966 1.00 60.22 100 GLU A N 1
ATOM 784 C CA . GLU A 1 100 ? -19.447 10.468 29.737 1.00 60.22 100 GLU A CA 1
ATOM 785 C C . GLU A 1 100 ? -20.431 9.850 30.747 1.00 60.22 100 GLU A C 1
ATOM 787 O O . GLU A 1 100 ? -20.346 10.132 31.944 1.00 60.22 100 GLU A O 1
ATOM 792 N N . GLY A 1 101 ? -21.228 8.860 30.324 1.00 67.69 101 GLY A N 1
ATOM 793 C CA . GLY A 1 101 ? -22.106 8.112 31.230 1.00 67.69 101 GLY A CA 1
ATOM 794 C C . GLY A 1 101 ? -21.359 7.336 32.326 1.00 67.69 101 GLY A C 1
ATOM 795 O O . GLY A 1 101 ? -21.828 7.249 33.461 1.00 67.69 101 GLY A O 1
ATOM 796 N N . LEU A 1 102 ? -20.166 6.800 32.040 1.00 72.19 102 LEU A N 1
ATOM 797 C CA . LEU A 1 102 ? -19.329 6.134 33.048 1.00 72.19 102 LEU A CA 1
ATOM 798 C C . LEU A 1 102 ? -18.798 7.106 34.111 1.00 72.19 102 LEU A C 1
ATOM 800 O O . LEU A 1 102 ? -18.677 6.720 35.279 1.00 72.19 102 LEU A O 1
ATOM 804 N N . LYS A 1 103 ? -18.481 8.350 33.732 1.00 79.19 103 LYS A N 1
ATOM 805 C CA . LYS A 1 103 ? -18.077 9.395 34.685 1.00 79.19 103 LYS A CA 1
ATOM 806 C C . LYS A 1 103 ? -19.241 9.784 35.590 1.00 79.19 103 LYS A C 1
ATOM 808 O O . LYS A 1 103 ? -19.064 9.743 36.807 1.00 79.19 103 LYS A O 1
ATOM 813 N N . ASP A 1 104 ? -20.425 10.009 35.031 1.00 79.44 104 ASP A N 1
ATOM 814 C CA . ASP A 1 104 ? -21.623 10.359 35.804 1.00 79.44 104 ASP A CA 1
ATOM 815 C C . ASP A 1 104 ? -22.016 9.250 36.790 1.00 79.44 104 ASP A C 1
ATOM 817 O O . ASP A 1 104 ? -22.261 9.505 37.971 1.00 79.44 104 ASP A O 1
ATOM 821 N N . ILE A 1 105 ? -21.997 7.985 36.349 1.00 82.00 105 ILE A N 1
ATOM 822 C CA . ILE A 1 105 ? -22.267 6.830 37.221 1.00 82.00 105 ILE A CA 1
ATOM 823 C C . ILE A 1 105 ? -21.233 6.753 38.350 1.00 82.00 105 ILE A C 1
ATOM 825 O O . ILE A 1 105 ? -21.580 6.466 39.502 1.00 82.00 105 ILE A O 1
ATOM 829 N N . ARG A 1 106 ? -19.955 7.003 38.049 1.00 84.69 106 ARG A N 1
ATOM 830 C CA . ARG A 1 106 ? -18.881 6.988 39.047 1.00 84.69 106 ARG A CA 1
ATOM 831 C C . ARG A 1 106 ? -19.042 8.116 40.064 1.00 84.69 106 ARG A C 1
ATOM 833 O O . ARG A 1 106 ? -18.865 7.864 41.257 1.00 84.69 106 ARG A O 1
ATOM 840 N N . GLU A 1 107 ? -19.380 9.321 39.621 1.00 88.81 107 GLU A N 1
ATOM 841 C CA . GLU A 1 107 ? -19.623 10.471 40.494 1.00 88.81 107 GLU A CA 1
ATOM 842 C C . GLU A 1 107 ? -20.847 10.248 41.387 1.00 88.81 107 GLU A C 1
ATOM 844 O O . GLU A 1 107 ? -20.736 10.363 42.611 1.00 88.81 107 GLU A O 1
ATOM 849 N N . ALA A 1 108 ? -21.967 9.794 40.817 1.00 89.50 108 ALA A N 1
ATOM 850 C CA . ALA A 1 108 ? -23.163 9.430 41.575 1.00 89.50 108 ALA A CA 1
ATOM 851 C C . ALA A 1 108 ? -22.866 8.328 42.609 1.00 89.50 108 ALA A C 1
ATOM 853 O O . ALA A 1 108 ? -23.257 8.426 43.772 1.00 89.50 108 ALA A O 1
ATOM 854 N N . THR A 1 109 ? -22.094 7.305 42.229 1.00 90.88 109 THR A N 1
ATOM 855 C CA . THR A 1 109 ? -21.688 6.227 43.146 1.00 90.88 109 THR A CA 1
ATOM 856 C C . THR A 1 109 ? -20.842 6.748 44.311 1.00 90.88 109 THR A C 1
ATOM 858 O O . THR A 1 109 ? -20.987 6.279 45.442 1.00 90.88 109 THR A O 1
ATOM 861 N N . MET A 1 110 ? -19.947 7.708 44.065 1.00 91.69 110 MET A N 1
ATOM 862 C CA . MET A 1 110 ? -19.142 8.323 45.123 1.00 91.69 110 MET A CA 1
ATOM 863 C C . MET A 1 110 ? -20.009 9.157 46.071 1.00 91.69 110 MET A C 1
ATOM 865 O O . MET A 1 110 ? -19.852 9.024 47.285 1.00 91.69 110 MET A O 1
ATOM 869 N N . ALA A 1 111 ? -20.959 9.932 45.542 1.00 94.00 111 ALA A N 1
ATOM 870 C CA . ALA A 1 111 ? -21.905 10.703 46.346 1.00 94.00 111 ALA A CA 1
ATOM 871 C C . ALA A 1 111 ? -22.736 9.791 47.267 1.00 94.00 111 ALA A C 1
ATOM 873 O O . ALA A 1 111 ? -22.732 9.974 48.488 1.00 94.00 111 ALA A O 1
ATOM 874 N N . TYR A 1 112 ? -23.329 8.723 46.724 1.00 92.88 112 TYR A N 1
ATOM 875 C CA . TYR A 1 112 ? -24.089 7.760 47.529 1.00 92.88 112 TYR A CA 1
ATOM 876 C C . TYR A 1 112 ? -23.237 7.069 48.599 1.00 92.88 112 TYR A C 1
ATOM 878 O O . TYR A 1 112 ? -23.706 6.833 49.712 1.00 92.88 112 TYR A O 1
ATOM 886 N N . LYS A 1 113 ? -21.962 6.772 48.316 1.00 94.06 113 LYS A N 1
ATOM 887 C CA . LYS A 1 113 ? -21.047 6.219 49.329 1.00 94.06 113 LYS A CA 1
ATOM 888 C C . LYS A 1 113 ? -20.782 7.197 50.470 1.00 94.06 113 LYS A C 1
ATOM 890 O O . LYS A 1 113 ? -20.693 6.763 51.620 1.00 94.06 113 LYS A O 1
ATOM 895 N N . THR A 1 114 ? -20.639 8.488 50.175 1.00 95.12 114 THR A N 1
ATOM 896 C CA . THR A 1 114 ? -20.435 9.501 51.220 1.00 95.12 114 THR A CA 1
ATOM 897 C C . THR A 1 114 ? -21.666 9.658 52.104 1.00 95.12 114 THR A C 1
ATOM 899 O O . THR A 1 114 ? -21.533 9.634 53.328 1.00 95.12 114 THR A O 1
ATOM 902 N N . GLU A 1 115 ? -22.855 9.696 51.503 1.00 94.62 115 GLU A N 1
ATOM 903 C CA . GLU A 1 115 ? -24.125 9.776 52.225 1.00 94.62 115 GLU A CA 1
ATOM 904 C C . GLU A 1 115 ? -24.344 8.540 53.111 1.00 94.62 115 GLU A C 1
ATOM 906 O O . GLU A 1 115 ? -24.648 8.658 54.299 1.00 94.62 115 GLU A O 1
ATOM 911 N N . ALA A 1 116 ? -24.075 7.340 52.586 1.00 94.19 116 ALA A N 1
ATOM 912 C CA . ALA A 1 116 ? -24.156 6.103 53.359 1.00 94.19 116 ALA A CA 1
ATOM 913 C C . ALA A 1 116 ? -23.208 6.105 54.574 1.00 94.19 116 ALA A C 1
ATOM 915 O O . ALA A 1 116 ? -23.581 5.659 55.661 1.00 94.19 116 ALA A O 1
ATOM 916 N N . ALA A 1 117 ? -21.989 6.633 54.420 1.00 93.75 117 ALA A N 1
ATOM 917 C CA . ALA A 1 117 ? -21.032 6.735 55.520 1.00 93.75 117 ALA A CA 1
ATOM 918 C C . ALA A 1 117 ? -21.487 7.729 56.602 1.00 93.75 117 ALA A C 1
ATOM 920 O O . ALA A 1 117 ? -21.257 7.498 57.795 1.00 93.75 117 ALA A O 1
ATOM 921 N N . GLU A 1 118 ? -22.133 8.825 56.206 1.00 95.94 118 GLU A N 1
ATOM 922 C CA . GLU A 1 118 ? -22.695 9.809 57.129 1.00 95.94 118 GLU A CA 1
ATOM 923 C C . GLU A 1 118 ? -23.883 9.239 57.909 1.00 95.94 118 GLU A C 1
ATOM 925 O O . GLU A 1 118 ? -23.881 9.276 59.144 1.00 95.94 118 GLU A O 1
ATOM 930 N N . LEU A 1 119 ? -24.823 8.591 57.218 1.00 96.31 119 LEU A N 1
ATOM 931 C CA . LEU A 1 119 ? -25.942 7.884 57.846 1.00 96.31 119 LEU A CA 1
ATOM 932 C C . LEU A 1 119 ? -25.452 6.813 58.831 1.00 96.31 119 LEU A C 1
ATOM 934 O O . LEU A 1 119 ? -25.963 6.695 59.946 1.00 96.31 119 LEU A O 1
ATOM 938 N N . GLN A 1 120 ? -24.390 6.079 58.491 1.00 95.50 120 GLN A N 1
ATOM 939 C CA . GLN A 1 120 ? -23.802 5.086 59.391 1.00 95.50 120 GLN A CA 1
ATOM 940 C C . GLN A 1 120 ? -23.168 5.710 60.650 1.00 95.50 120 GLN A C 1
ATOM 942 O O . GLN A 1 120 ? -23.112 5.067 61.705 1.00 95.50 120 GLN A O 1
ATOM 947 N N . ARG A 1 121 ? -22.658 6.947 60.582 1.00 95.38 121 ARG A N 1
ATOM 948 C CA . ARG A 1 121 ? -22.187 7.672 61.778 1.00 95.38 121 ARG A CA 1
ATOM 949 C C . ARG A 1 121 ? -23.358 8.107 62.650 1.00 95.38 121 ARG A C 1
ATOM 951 O O . ARG A 1 121 ? -23.286 7.926 63.864 1.00 95.38 121 ARG A O 1
ATOM 958 N N . GLN A 1 122 ? -24.424 8.622 62.042 1.00 96.06 122 GLN A N 1
ATOM 959 C CA . GLN A 1 122 ? -25.633 9.025 62.763 1.00 96.06 122 GLN A CA 1
ATOM 960 C C . GLN A 1 122 ? -26.267 7.837 63.496 1.00 96.06 122 GLN A C 1
ATOM 962 O O . GLN A 1 122 ? -26.557 7.944 64.686 1.00 96.06 122 GLN A O 1
ATOM 967 N N . LEU A 1 123 ? -26.376 6.677 62.837 1.00 95.69 123 LEU A N 1
ATOM 968 C CA . LEU A 1 123 ? -26.874 5.448 63.464 1.00 95.69 123 LEU A CA 1
ATOM 969 C C . LEU A 1 123 ? -26.035 5.028 64.673 1.00 95.69 123 LEU A C 1
ATOM 971 O O . LEU A 1 123 ? -26.592 4.734 65.725 1.00 95.69 123 LEU A O 1
ATOM 975 N N . ARG A 1 124 ? -24.700 5.054 64.564 1.00 94.94 124 ARG A N 1
ATOM 976 C CA . ARG A 1 124 ? -23.814 4.725 65.695 1.00 94.94 124 ARG A CA 1
ATOM 977 C C . ARG A 1 124 ? -23.979 5.689 66.865 1.00 94.94 124 ARG A C 1
ATOM 979 O O . ARG A 1 124 ? -23.979 5.257 68.015 1.00 94.94 124 ARG A O 1
ATOM 986 N N . HIS A 1 125 ? -24.129 6.980 66.583 1.00 94.81 125 HIS A N 1
ATOM 987 C CA . HIS A 1 125 ? -24.366 7.972 67.625 1.00 94.81 125 HIS A CA 1
ATOM 988 C C . HIS A 1 125 ? -25.700 7.721 68.335 1.00 94.81 125 HIS A C 1
ATOM 990 O O . HIS A 1 125 ? -25.742 7.665 69.564 1.00 94.81 125 HIS A O 1
ATOM 996 N N . LEU A 1 126 ? -26.767 7.486 67.573 1.00 95.38 126 LEU A N 1
ATOM 997 C CA . LEU A 1 126 ? -28.087 7.220 68.133 1.00 95.38 126 LEU A CA 1
ATOM 998 C C . LEU A 1 126 ? -28.107 5.919 68.944 1.00 95.38 126 LEU A C 1
ATOM 1000 O O . LEU A 1 126 ? -28.677 5.875 70.030 1.00 95.38 126 LEU A O 1
ATOM 1004 N N . GLN A 1 127 ? -27.408 4.888 68.470 1.00 95.12 127 GLN A N 1
ATOM 1005 C CA . GLN A 1 127 ? -27.250 3.631 69.192 1.00 95.12 127 GLN A CA 1
ATOM 1006 C C . GLN A 1 127 ? -26.514 3.832 70.526 1.00 95.12 127 GLN A C 1
ATOM 1008 O O . GLN A 1 127 ? -26.992 3.364 71.553 1.00 95.12 127 GLN A O 1
ATOM 1013 N N . SER A 1 128 ? -25.437 4.628 70.561 1.00 93.00 128 SER A N 1
ATOM 101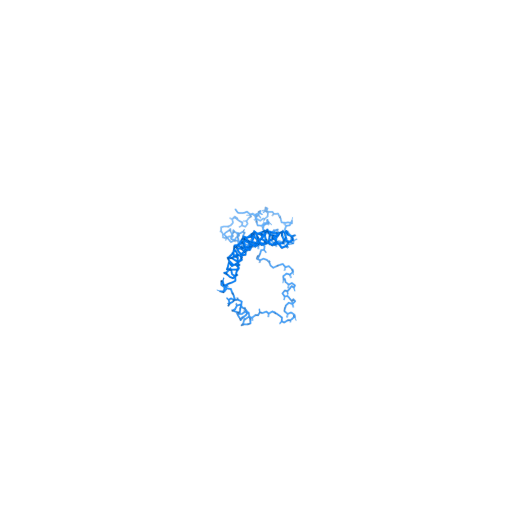4 C CA . SER A 1 128 ? -24.759 4.947 71.831 1.00 93.00 128 SER A CA 1
ATOM 1015 C C . SER A 1 128 ? -25.637 5.733 72.814 1.00 93.00 128 SER A C 1
ATOM 1017 O O . SER A 1 128 ? -25.549 5.522 74.024 1.00 93.00 128 SER A O 1
ATOM 1019 N N . GLN A 1 129 ? -26.504 6.623 72.312 1.00 94.62 129 GLN A N 1
ATOM 1020 C CA . GLN A 1 129 ? -27.461 7.343 73.154 1.00 94.62 129 GLN A CA 1
ATOM 1021 C C . GLN A 1 129 ? -28.505 6.384 73.732 1.00 94.62 129 GLN A C 1
ATOM 1023 O O . GLN A 1 129 ? -28.828 6.462 74.918 1.00 94.62 129 GLN A O 1
ATOM 1028 N N . PHE A 1 130 ? -28.999 5.457 72.909 1.00 94.00 130 PHE A N 1
ATOM 1029 C CA . PHE A 1 130 ? -29.934 4.427 73.340 1.00 94.00 130 PHE A CA 1
ATOM 1030 C C . PHE A 1 130 ? -29.322 3.515 74.410 1.00 94.00 130 PHE A C 1
ATOM 1032 O O . PHE A 1 130 ? -29.955 3.273 75.438 1.00 94.00 130 PHE A O 1
ATOM 1039 N N . ASP A 1 131 ? -28.078 3.068 74.226 1.00 94.25 131 ASP A N 1
ATOM 1040 C CA . ASP A 1 131 ? -27.371 2.231 75.200 1.00 94.25 131 ASP A CA 1
ATOM 1041 C C . ASP A 1 131 ? -27.163 2.968 76.534 1.00 94.25 131 ASP A C 1
ATOM 1043 O O . ASP A 1 131 ? -27.379 2.396 77.604 1.00 94.25 131 ASP A O 1
ATOM 1047 N N . MET A 1 132 ? -26.824 4.264 76.493 1.00 91.38 132 MET A N 1
ATOM 1048 C CA . MET A 1 132 ? -26.685 5.096 77.694 1.00 91.38 132 MET A CA 1
ATOM 1049 C C . MET A 1 132 ? -28.012 5.237 78.453 1.00 91.38 132 MET A C 1
ATOM 1051 O O . MET A 1 132 ? -28.044 5.061 79.672 1.00 91.38 132 MET A O 1
ATOM 1055 N N . LEU A 1 133 ? -29.109 5.521 77.746 1.00 92.50 133 LEU A N 1
ATOM 1056 C CA . LEU A 1 133 ? -30.447 5.615 78.340 1.00 92.50 133 LEU A CA 1
ATOM 1057 C C . LEU A 1 133 ? -30.910 4.268 78.906 1.00 92.50 133 LEU A C 1
ATOM 1059 O O . LEU A 1 133 ? -31.486 4.217 79.991 1.00 92.50 133 LEU A O 1
ATOM 1063 N N . THR A 1 134 ? -30.607 3.172 78.214 1.00 91.62 134 THR A N 1
ATOM 1064 C CA . THR A 1 134 ? -30.924 1.810 78.663 1.00 91.62 134 THR A CA 1
ATOM 1065 C C . THR A 1 134 ? -30.144 1.444 79.927 1.00 91.62 134 THR A C 1
ATOM 1067 O O . THR A 1 134 ? -30.715 0.877 80.863 1.00 91.62 134 THR A O 1
ATOM 1070 N N . ALA A 1 135 ? -28.864 1.816 80.011 1.00 86.19 135 ALA A N 1
ATOM 1071 C CA . ALA A 1 135 ? -28.048 1.627 81.208 1.00 86.19 135 ALA A CA 1
ATOM 1072 C C . ALA A 1 135 ? -28.554 2.471 82.392 1.00 86.19 135 ALA A C 1
ATOM 1074 O O . ALA A 1 135 ? -28.658 1.960 83.507 1.00 86.19 135 ALA A O 1
ATOM 1075 N N . GLN A 1 136 ? -28.939 3.732 82.155 1.00 86.69 136 GLN A N 1
ATOM 1076 C CA . GLN A 1 136 ? -29.554 4.587 83.180 1.00 86.69 136 GLN A CA 1
ATOM 1077 C C . GLN A 1 136 ? -30.896 4.025 83.668 1.00 86.69 136 GLN A C 1
ATOM 1079 O O . GLN A 1 136 ? -31.131 3.958 84.874 1.00 86.69 136 GLN A O 1
ATOM 1084 N N . GLY A 1 137 ? -31.755 3.569 82.751 1.00 85.12 137 GLY A N 1
ATOM 1085 C CA . GLY A 1 137 ? -33.022 2.919 83.086 1.00 85.12 137 GLY A CA 1
ATOM 1086 C C . GLY A 1 137 ? -32.817 1.643 83.905 1.00 85.12 137 GLY A C 1
ATOM 1087 O O . GLY A 1 137 ? -33.496 1.436 84.906 1.00 85.12 137 GLY A O 1
ATOM 1088 N N . SER A 1 138 ? -31.823 0.831 83.544 1.00 81.81 138 SER A N 1
ATOM 1089 C CA . SER A 1 138 ? -31.476 -0.390 84.283 1.00 81.81 138 SER A CA 1
ATOM 1090 C C . SER A 1 138 ? -30.953 -0.085 85.693 1.00 81.81 138 SER A C 1
ATOM 1092 O O . SER A 1 138 ? -31.358 -0.746 86.648 1.00 81.81 138 SER A O 1
ATOM 1094 N N . ALA A 1 139 ? -30.126 0.955 85.855 1.00 77.69 139 ALA A N 1
ATOM 1095 C CA . ALA A 1 139 ? -29.639 1.404 87.162 1.00 77.69 139 ALA A CA 1
ATOM 1096 C C . ALA A 1 139 ? -30.768 1.939 88.067 1.00 77.69 139 ALA A C 1
ATOM 1098 O O . ALA A 1 139 ? -30.775 1.675 89.268 1.00 77.69 139 ALA A O 1
ATOM 1099 N N . LEU A 1 140 ? -31.755 2.637 87.495 1.00 78.19 140 LEU A N 1
ATOM 1100 C CA . LEU A 1 140 ? -32.960 3.089 88.204 1.00 78.19 140 LEU A CA 1
ATOM 1101 C C . LEU A 1 140 ? -33.866 1.928 88.646 1.00 78.19 140 LEU A C 1
ATOM 1103 O O . LEU A 1 140 ? -34.520 2.029 89.682 1.00 78.19 140 LEU A O 1
ATOM 1107 N N . ILE A 1 141 ? -33.905 0.835 87.878 1.00 75.38 141 ILE A N 1
ATOM 1108 C CA . ILE A 1 141 ? -34.706 -0.359 88.189 1.00 75.38 141 ILE A CA 1
ATOM 1109 C C . ILE A 1 141 ? -34.018 -1.243 89.246 1.00 75.38 141 ILE A C 1
ATOM 1111 O O . ILE A 1 141 ? -34.708 -1.794 90.096 1.00 75.38 141 ILE A O 1
ATOM 1115 N N . GLN A 1 142 ? -32.682 -1.361 89.233 1.00 64.50 142 GLN A N 1
ATOM 1116 C CA . GLN A 1 142 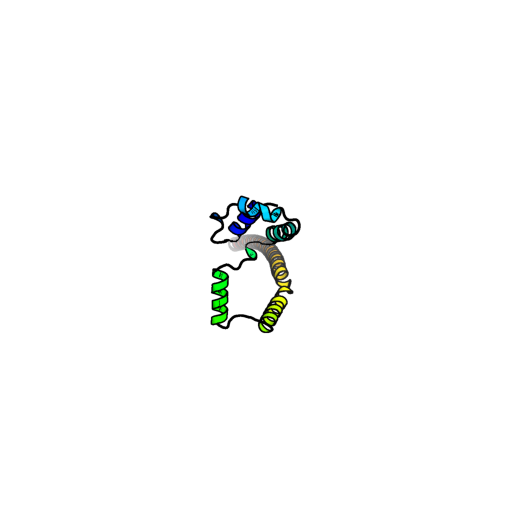? -31.912 -2.139 90.224 1.00 64.50 142 GLN A CA 1
ATOM 1117 C C . GLN A 1 142 ? -31.630 -1.398 91.543 1.00 64.50 142 GLN A C 1
ATOM 1119 O O . GLN A 1 142 ? -31.294 -2.041 92.533 1.00 64.50 142 GLN A O 1
ATOM 1124 N N . GLY A 1 143 ? -31.744 -0.067 91.573 1.00 57.16 143 GLY A N 1
ATOM 1125 C CA . GLY A 1 143 ? -31.542 0.761 92.770 1.00 57.16 143 GLY A CA 1
ATOM 1126 C C . GLY A 1 143 ? -32.777 0.940 93.667 1.00 57.16 143 GLY A C 1
ATOM 1127 O O . GLY A 1 143 ? -32.777 1.854 94.493 1.00 57.16 143 GLY A O 1
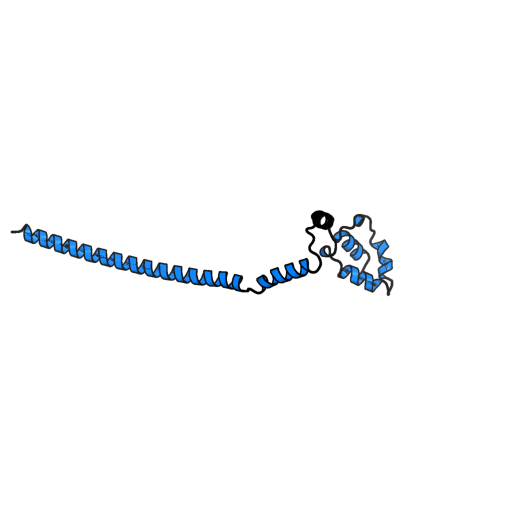ATOM 1128 N N . ARG A 1 144 ? -33.828 0.127 93.491 1.00 46.56 144 ARG A N 1
ATOM 1129 C CA . ARG A 1 144 ? -35.042 0.110 94.326 1.00 46.56 144 ARG A CA 1
ATOM 1130 C C . ARG A 1 144 ? -35.194 -1.193 95.092 1.00 46.56 144 ARG A C 1
ATOM 1132 O O . ARG A 1 144 ? -34.870 -2.252 94.516 1.00 46.56 144 ARG A O 1
#

Foldseek 3Di:
DFLVLVLVQCVQLPPVCSVVDDRVVTGVQCVDPVSVVVVVCVSVPDHNVVDQDPVNVVVVVVCVVVVNDQDDPSVVVVVVVVVVVVVPPVVVVVVVVVVVVVVVVVVVVVVVVVVVVVVVVVVVVVVVVVVVVVVVVVCVVVVD

Organism: NCBI:txid168575

pLDDT: mean 83.71, std 12.71, range [46.56, 96.31]

Secondary structure (DSSP, 8-state):
--HHHHHHHHHHTT-TTGGG--GGGGSGGGGSTTHHHHHHHHHHH--GGGS--HHHHHHHHHHHHTT----THHHHHHHHHHHHHHT-THHHHHHHHHHHHHHHHHHHHHHHHHHHHHHHHHHHHHHHHHHHHHHHHHHHHHT-